Protein AF-A0A2V9PCE6-F1 (afdb_monomer_lite)

pLDDT: mean 82.04, std 20.69, range [38.69, 98.75]

Secondary structure (DSSP, 8-state):
-----------------PPPP-----PPPPP-----PPP-HHHHHHHHHHHHHHHHHHHHH--HHHHHHHHHHHHHHHHH-TT-HHHHHHHHHHHHHTT-HHHHHHHHHHHHHH-TT-HHHHHHHHHHHHHHHHHSPSSHHHHHHHHHHHHHHHHHHHH-TT-TTGGG--

Sequence (170 aa):
MKLFYASLFLTASLAAQQPAPNSAASQPAQPAESAPRKVDKAAAYYHFTMAHMYEEEMAVYGRSDLVSKAIQEYRLAIDADPTSEYLTSALAEVYARTGRIRDAVSEAQEILKRDPQNLEAHKLLGHIYLRSLGDMQGGNASDNVLKLAIEEYKEIVKLDPSSSDDHIML

Radius of gyration: 31.71 Å; chains: 1; bounding box: 40×48×127 Å

Structure (mmCIF, N/CA/C/O backbone):
data_AF-A0A2V9PCE6-F1
#
_entry.id   AF-A0A2V9PCE6-F1
#
loop_
_atom_site.group_PDB
_atom_site.id
_atom_site.type_symbol
_atom_site.label_atom_id
_atom_site.label_alt_id
_atom_site.label_comp_id
_atom_site.label_asym_id
_atom_site.label_entity_id
_atom_site.label_seq_id
_atom_site.pdbx_PDB_ins_code
_atom_site.Cartn_x
_atom_site.Cartn_y
_atom_site.Cartn_z
_atom_site.occupancy
_atom_site.B_iso_or_equiv
_atom_site.auth_seq_id
_atom_site.auth_comp_id
_atom_site.auth_asym_id
_atom_site.auth_atom_id
_atom_site.pdbx_PDB_model_num
ATOM 1 N N . MET A 1 1 ? -14.647 -15.202 -103.202 1.00 42.97 1 MET A N 1
ATOM 2 C CA . MET A 1 1 ? -13.504 -16.145 -103.159 1.00 42.97 1 MET A CA 1
ATOM 3 C C . MET A 1 1 ? -13.453 -16.708 -101.737 1.00 42.97 1 MET A C 1
ATOM 5 O O . MET A 1 1 ? -13.140 -15.951 -100.838 1.00 42.97 1 MET A O 1
ATOM 9 N N . LYS A 1 2 ? -14.267 -17.726 -101.422 1.00 40.66 2 LYS A N 1
ATOM 10 C CA . LYS A 1 2 ? -13.890 -19.126 -101.109 1.00 40.66 2 LYS A CA 1
ATOM 11 C C . LYS A 1 2 ? -12.519 -19.343 -100.429 1.00 40.66 2 LYS A C 1
ATOM 13 O O . LYS A 1 2 ? -11.518 -18.884 -100.963 1.00 40.66 2 LYS A O 1
ATOM 18 N N . LEU A 1 3 ? -12.569 -20.236 -99.423 1.00 42.75 3 LEU A N 1
ATOM 19 C CA . LEU A 1 3 ? -11.531 -21.126 -98.852 1.00 42.75 3 LEU A CA 1
ATOM 20 C C . LEU A 1 3 ? -10.741 -20.604 -97.637 1.00 42.75 3 LEU A C 1
ATOM 22 O O . LEU A 1 3 ? -10.300 -19.470 -97.660 1.00 42.75 3 LEU A O 1
ATOM 26 N N . PHE A 1 4 ? -10.458 -21.369 -96.571 1.00 41.16 4 PHE A N 1
ATOM 27 C CA . PHE A 1 4 ? -10.893 -22.679 -96.034 1.00 41.16 4 PHE A CA 1
ATOM 28 C C . PHE A 1 4 ? -10.119 -22.860 -94.691 1.00 41.16 4 PHE A C 1
ATOM 30 O O . PHE A 1 4 ? -8.936 -22.556 -94.655 1.00 41.16 4 PHE A O 1
ATOM 37 N N . TYR A 1 5 ? -10.800 -23.346 -93.644 1.00 38.69 5 TYR A N 1
ATOM 38 C CA . TYR A 1 5 ? -10.396 -24.246 -92.535 1.00 38.69 5 TYR A CA 1
ATOM 39 C C . TYR A 1 5 ? -9.058 -24.187 -91.753 1.00 38.69 5 TYR A C 1
ATOM 41 O O . TYR A 1 5 ? -7.978 -24.065 -92.316 1.00 38.69 5 TYR A O 1
ATOM 49 N N . ALA A 1 6 ? -9.229 -24.587 -90.473 1.00 42.88 6 ALA A N 1
ATOM 50 C CA . ALA A 1 6 ? -8.350 -25.378 -89.581 1.00 42.88 6 ALA A CA 1
ATOM 51 C C . ALA A 1 6 ? -7.594 -24.554 -88.518 1.00 42.88 6 ALA A C 1
ATOM 53 O O . ALA A 1 6 ? -6.979 -23.557 -88.851 1.00 42.88 6 ALA A O 1
ATOM 54 N N . SER A 1 7 ? -7.530 -24.883 -87.224 1.00 49.44 7 SER A N 1
ATOM 55 C CA . SER A 1 7 ? -8.017 -25.997 -86.398 1.00 49.44 7 SER A CA 1
ATOM 56 C C . SER A 1 7 ? -7.778 -25.624 -84.917 1.00 49.44 7 SER A C 1
ATOM 58 O O . SER A 1 7 ? -6.841 -24.884 -84.651 1.00 49.44 7 SER A O 1
ATOM 60 N N . LEU A 1 8 ? -8.592 -26.182 -84.001 1.00 42.66 8 LEU A N 1
ATOM 61 C CA . LEU A 1 8 ? -8.236 -26.730 -82.665 1.00 42.66 8 LEU A CA 1
ATOM 62 C C . LEU A 1 8 ? -7.350 -25.849 -81.733 1.00 42.66 8 LEU A C 1
ATOM 64 O O . LEU A 1 8 ? -6.215 -25.540 -82.050 1.00 42.66 8 LEU A O 1
ATOM 68 N N . PHE A 1 9 ? -7.769 -25.452 -80.529 1.00 49.50 9 PHE A N 1
ATOM 69 C CA . PHE A 1 9 ? -7.916 -26.348 -79.381 1.00 49.50 9 PHE A CA 1
ATOM 70 C C . PHE A 1 9 ? -8.852 -25.799 -78.293 1.00 49.50 9 PHE A C 1
ATOM 72 O O . PHE A 1 9 ? -8.914 -24.613 -77.988 1.00 49.50 9 PHE A O 1
ATOM 79 N N . LEU A 1 10 ? -9.521 -26.778 -77.701 1.00 46.81 10 LEU A N 1
ATOM 80 C CA . LEU A 1 10 ? -10.286 -26.828 -76.468 1.00 46.81 10 LEU A CA 1
ATOM 81 C C . LEU A 1 10 ? -9.510 -26.289 -75.250 1.00 46.81 10 LEU A C 1
ATOM 83 O O . LEU A 1 10 ? -8.501 -26.881 -74.882 1.00 46.81 10 LEU A O 1
ATOM 87 N N . THR A 1 11 ? -10.052 -25.296 -74.544 1.00 48.56 11 THR A N 1
ATOM 88 C CA . THR A 1 11 ? -9.976 -25.233 -73.074 1.00 48.56 11 THR A CA 1
ATOM 89 C C . THR A 1 11 ? -11.264 -24.628 -72.521 1.00 48.56 11 THR A C 1
ATOM 91 O O . THR A 1 11 ? -11.563 -23.445 -72.664 1.00 48.56 11 THR A O 1
ATOM 94 N N . ALA A 1 12 ? -12.065 -25.487 -71.897 1.00 48.28 12 ALA A N 1
ATOM 95 C CA . ALA A 1 12 ? -13.139 -25.071 -71.017 1.00 48.28 12 ALA A CA 1
ATOM 96 C C . ALA A 1 12 ? -12.511 -24.490 -69.746 1.00 48.28 12 ALA A C 1
ATOM 98 O O . ALA A 1 12 ? -11.750 -25.181 -69.072 1.00 48.28 12 ALA A O 1
ATOM 99 N N . SER A 1 13 ? -12.844 -23.248 -69.402 1.00 49.09 13 SER A N 1
ATOM 100 C CA . SER A 1 13 ? -12.614 -22.739 -68.054 1.00 49.09 13 SER A CA 1
ATOM 101 C C . SER A 1 13 ? -13.882 -22.055 -67.569 1.00 49.09 13 SER A C 1
ATOM 103 O O . SER A 1 13 ? -14.215 -20.935 -67.948 1.00 49.09 13 SER A O 1
ATOM 105 N N . LEU A 1 14 ? -14.619 -22.816 -66.767 1.00 48.06 14 LEU A N 1
ATOM 106 C CA . LEU A 1 14 ? -15.782 -22.404 -66.005 1.00 48.06 14 LEU A CA 1
ATOM 107 C C . LEU A 1 14 ? -15.285 -21.478 -64.881 1.00 48.06 14 LEU A C 1
ATOM 109 O O . LEU A 1 14 ? -14.700 -21.953 -63.912 1.00 48.06 14 LEU A O 1
ATOM 113 N N . ALA A 1 15 ? -15.462 -20.165 -65.017 1.00 44.72 15 ALA A N 1
ATOM 114 C CA . ALA A 1 15 ? -15.212 -19.221 -63.929 1.00 44.72 15 ALA A CA 1
ATOM 115 C C . ALA A 1 15 ? -16.556 -18.691 -63.429 1.00 44.72 15 ALA A C 1
ATOM 117 O O . ALA A 1 15 ? -17.245 -17.927 -64.101 1.00 44.72 15 ALA A O 1
ATOM 118 N N . ALA A 1 16 ? -16.929 -19.206 -62.263 1.00 45.19 16 ALA A N 1
ATOM 119 C CA . ALA A 1 16 ? -18.148 -18.927 -61.535 1.00 45.19 16 ALA A CA 1
ATOM 120 C C . ALA A 1 16 ? -18.306 -17.438 -61.183 1.00 45.19 16 ALA A C 1
ATOM 122 O O . ALA A 1 16 ? -17.339 -16.756 -60.841 1.00 45.19 16 ALA A O 1
ATOM 123 N N . GLN A 1 17 ? -19.562 -16.983 -61.212 1.00 47.31 17 GLN A N 1
ATOM 124 C CA . GLN A 1 17 ? -20.069 -15.791 -60.534 1.00 47.31 17 GLN A CA 1
ATOM 125 C C . GLN A 1 17 ? -19.396 -15.596 -59.161 1.00 47.31 17 GLN A C 1
ATOM 127 O O . GLN A 1 17 ? -19.508 -16.454 -58.286 1.00 47.31 17 GLN A O 1
ATOM 132 N N . GLN A 1 18 ? -18.750 -14.450 -58.948 1.00 49.62 18 GLN A N 1
ATOM 133 C CA . GLN A 1 18 ? -18.346 -14.014 -57.611 1.00 49.62 18 GLN A CA 1
ATOM 134 C C . GLN A 1 18 ? -19.595 -13.583 -56.821 1.00 49.62 18 GLN A C 1
ATOM 136 O O . GLN A 1 18 ? -20.321 -12.705 -57.295 1.00 49.62 18 GLN A O 1
ATOM 141 N N . PRO A 1 19 ? -19.875 -14.143 -55.630 1.00 43.94 19 PRO A N 1
ATOM 142 C CA . PRO A 1 19 ? -20.876 -13.576 -54.739 1.00 43.94 19 PRO A CA 1
ATOM 143 C C . PRO A 1 19 ? -20.292 -12.343 -54.031 1.00 43.94 19 PRO A C 1
ATOM 145 O O . PRO A 1 19 ? -19.130 -12.332 -53.624 1.00 43.94 19 PRO A O 1
ATOM 148 N N . ALA 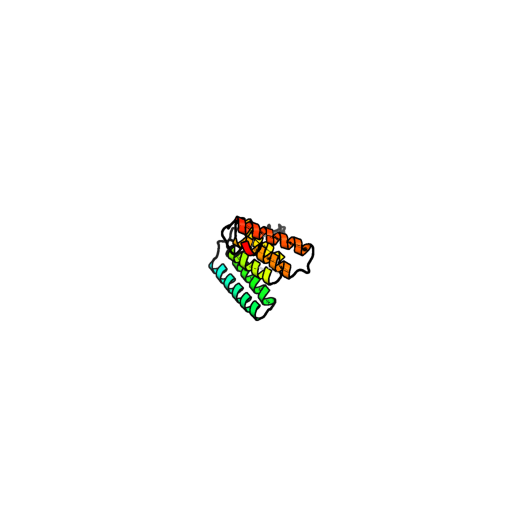A 1 20 ? -21.107 -11.292 -53.919 1.00 49.88 20 ALA A N 1
ATOM 149 C CA . ALA A 1 20 ? -20.779 -10.036 -53.246 1.00 49.88 20 ALA A CA 1
ATOM 150 C C . ALA A 1 20 ? -20.301 -10.256 -51.792 1.00 49.88 20 ALA A C 1
ATOM 152 O O . ALA A 1 20 ? -20.746 -11.208 -51.143 1.00 49.88 20 ALA A O 1
ATOM 153 N N . PRO A 1 21 ? -19.431 -9.384 -51.246 1.00 45.19 21 PRO A N 1
ATOM 154 C CA . PRO A 1 21 ? -18.971 -9.517 -49.873 1.00 45.19 21 PRO A CA 1
ATOM 155 C C . PRO A 1 21 ? -20.140 -9.253 -48.922 1.00 45.19 21 PRO A C 1
ATOM 157 O O . PRO A 1 21 ? -20.717 -8.168 -48.886 1.00 45.19 21 PRO A O 1
ATOM 160 N N . ASN A 1 22 ? -20.491 -10.288 -48.166 1.00 46.22 22 ASN A N 1
ATOM 161 C CA . ASN A 1 22 ? -21.495 -10.243 -47.119 1.00 46.22 22 ASN A CA 1
ATOM 162 C C . ASN A 1 22 ? -20.983 -9.309 -46.009 1.00 46.22 22 ASN A C 1
ATOM 164 O O . ASN A 1 22 ? -19.953 -9.578 -45.388 1.00 46.22 22 ASN A O 1
ATOM 168 N N . SER A 1 23 ? -21.673 -8.193 -45.785 1.00 47.72 23 SER A N 1
ATOM 169 C CA . SER A 1 23 ? -21.392 -7.249 -44.705 1.00 47.72 23 SER A CA 1
ATOM 170 C C . SER A 1 23 ? -21.728 -7.900 -43.363 1.00 47.72 23 SER A C 1
ATOM 172 O O . SER A 1 23 ? -22.871 -7.853 -42.905 1.00 47.72 23 SER A O 1
ATOM 174 N N . ALA A 1 24 ? -20.740 -8.545 -42.745 1.00 46.28 24 ALA A N 1
ATOM 175 C CA . ALA A 1 24 ? -20.848 -9.034 -41.381 1.00 46.28 24 ALA A CA 1
ATOM 176 C C . ALA A 1 24 ? -20.858 -7.833 -40.425 1.00 46.28 24 ALA A C 1
ATOM 178 O O . ALA A 1 24 ? -19.865 -7.123 -40.275 1.00 46.28 24 ALA A O 1
ATOM 179 N N . ALA A 1 25 ? -22.018 -7.594 -39.818 1.00 44.34 25 ALA A N 1
ATOM 180 C CA . ALA A 1 25 ? -22.209 -6.620 -38.761 1.00 44.34 25 ALA A CA 1
ATOM 181 C C . ALA A 1 25 ? -21.265 -6.915 -37.583 1.00 44.34 25 ALA A C 1
ATOM 183 O O . ALA A 1 25 ? -21.266 -8.017 -37.033 1.00 44.34 25 ALA A O 1
ATOM 184 N N . SER A 1 26 ? -20.476 -5.916 -37.194 1.00 47.25 26 SER A N 1
ATOM 185 C CA . SER A 1 26 ? -19.624 -5.940 -36.009 1.00 47.25 26 SER A CA 1
ATOM 186 C C . SER A 1 26 ? -20.489 -6.049 -34.753 1.00 47.25 26 SER A C 1
ATOM 188 O O . SER A 1 26 ? -21.131 -5.080 -34.347 1.00 47.25 26 SER A O 1
ATOM 190 N N . GLN A 1 27 ? -20.518 -7.226 -34.131 1.00 42.34 27 GLN A N 1
ATOM 191 C CA . GLN A 1 27 ? -21.029 -7.362 -32.769 1.00 42.34 27 GLN A CA 1
ATOM 192 C C . GLN A 1 27 ? -20.035 -6.697 -31.797 1.00 42.34 27 GLN A C 1
ATOM 194 O O . GLN A 1 27 ? -18.824 -6.846 -31.986 1.00 42.34 27 GLN A O 1
ATOM 199 N N . PRO A 1 28 ? -20.495 -5.966 -30.765 1.00 45.53 28 PRO A N 1
ATOM 200 C CA . PRO A 1 28 ? -19.604 -5.430 -29.742 1.00 45.53 28 PRO A CA 1
ATOM 201 C C . PRO A 1 28 ? -18.946 -6.592 -28.992 1.00 45.53 28 PRO A C 1
ATOM 203 O O . PRO A 1 28 ? -19.640 -7.459 -28.462 1.00 45.53 28 PRO A O 1
ATOM 206 N N . ALA A 1 29 ? -17.613 -6.614 -28.958 1.00 50.56 29 ALA A N 1
ATOM 207 C CA . ALA A 1 29 ? -16.858 -7.584 -28.180 1.00 50.56 29 ALA A CA 1
ATOM 208 C C . ALA A 1 29 ? -17.233 -7.452 -26.695 1.00 50.56 29 ALA A C 1
ATOM 210 O O . ALA A 1 29 ? -17.038 -6.399 -26.087 1.00 50.56 29 ALA A O 1
ATOM 211 N N . GLN A 1 30 ? -17.791 -8.518 -26.123 1.00 41.66 30 GLN A N 1
ATOM 212 C CA . GLN A 1 30 ? -17.952 -8.640 -24.677 1.00 41.66 30 GLN A CA 1
ATOM 213 C C . GLN A 1 30 ? -16.558 -8.653 -24.024 1.00 41.66 30 GLN A C 1
ATOM 215 O O . GLN A 1 30 ? -15.636 -9.230 -24.611 1.00 41.66 30 GLN A O 1
ATOM 220 N N . PRO A 1 31 ? -16.364 -8.036 -22.840 1.00 49.41 31 PRO A N 1
ATOM 221 C CA . PRO A 1 31 ? -15.103 -8.139 -22.118 1.00 49.41 31 PRO A CA 1
ATOM 222 C C . PRO A 1 31 ? -14.839 -9.617 -21.842 1.00 49.41 31 PRO A C 1
ATOM 224 O O . PRO A 1 31 ? -15.636 -10.273 -21.174 1.00 49.41 31 PRO A O 1
ATOM 227 N N . ALA A 1 32 ? -13.761 -10.154 -22.408 1.00 52.47 32 ALA A N 1
ATOM 228 C CA . ALA A 1 32 ? -13.342 -11.514 -22.130 1.00 52.47 32 ALA A CA 1
ATOM 229 C C . ALA A 1 32 ? -12.991 -11.598 -20.643 1.00 52.47 32 ALA A C 1
ATOM 231 O O . ALA A 1 32 ? -11.970 -11.067 -20.208 1.00 52.47 32 ALA A O 1
ATOM 232 N N . GLU A 1 33 ? -13.861 -12.239 -19.872 1.00 52.00 33 GLU A N 1
ATOM 233 C CA . GLU A 1 33 ? -13.568 -12.672 -18.516 1.00 52.00 33 GLU A CA 1
ATOM 234 C C . GLU A 1 33 ? -12.372 -13.626 -18.621 1.00 52.00 33 GLU A C 1
ATOM 236 O O . GLU A 1 33 ? -12.467 -14.740 -19.142 1.00 52.00 33 GLU A O 1
ATOM 241 N N . SER A 1 34 ? -11.186 -13.125 -18.275 1.00 57.97 34 SER A N 1
ATOM 242 C CA . SER A 1 34 ? -9.951 -13.879 -18.419 1.00 57.97 34 SER A CA 1
ATOM 243 C C . SER A 1 34 ? -9.980 -15.043 -17.441 1.00 57.97 34 SER A C 1
ATOM 245 O O . SER A 1 34 ? -10.050 -14.826 -16.231 1.00 57.97 34 SER A O 1
ATOM 247 N N . ALA A 1 35 ? -9.896 -16.270 -17.960 1.00 54.03 35 ALA A N 1
ATOM 248 C CA . ALA A 1 35 ? -9.635 -17.455 -17.151 1.00 54.03 35 ALA A CA 1
ATOM 249 C C . ALA A 1 35 ? -8.466 -17.185 -16.179 1.00 54.03 35 ALA A C 1
ATOM 251 O O . ALA A 1 35 ? -7.535 -16.466 -16.563 1.00 54.03 35 ALA A O 1
ATOM 252 N N . PRO A 1 36 ? -8.486 -17.737 -14.950 1.00 57.09 36 PRO A N 1
ATOM 253 C CA . PRO A 1 36 ? -7.465 -17.446 -13.951 1.00 57.09 36 PRO A CA 1
ATOM 254 C C . PRO A 1 36 ? -6.085 -17.768 -14.527 1.00 57.09 36 PRO A C 1
ATOM 256 O O . PRO A 1 36 ? -5.768 -18.930 -14.804 1.00 57.09 36 PRO A O 1
ATOM 259 N N . ARG A 1 37 ? -5.274 -16.728 -14.769 1.00 67.94 37 ARG A N 1
ATOM 260 C CA . ARG A 1 37 ? -3.884 -16.906 -15.194 1.00 67.94 37 ARG A CA 1
ATOM 261 C C . ARG A 1 37 ? -3.177 -17.693 -14.099 1.00 67.94 37 ARG A C 1
ATOM 263 O O . ARG A 1 37 ? -3.279 -17.365 -12.920 1.00 67.94 37 ARG A O 1
ATOM 270 N N . LYS A 1 38 ? -2.484 -18.760 -14.492 1.00 82.06 38 LYS A N 1
ATOM 271 C CA . LYS A 1 38 ? -1.629 -19.517 -13.579 1.00 82.06 38 LYS A CA 1
ATOM 272 C C . LYS A 1 38 ? -0.593 -18.555 -12.993 1.00 82.06 38 LYS A C 1
ATOM 274 O O . LYS A 1 38 ? 0.070 -17.869 -13.764 1.00 82.06 38 LYS A O 1
ATOM 279 N N . VAL A 1 39 ? -0.463 -18.543 -11.667 1.00 92.12 39 VAL A N 1
ATOM 280 C CA . VAL A 1 39 ? 0.522 -17.712 -10.960 1.00 92.12 39 VAL A CA 1
ATOM 281 C C . VAL A 1 39 ? 1.922 -17.970 -11.520 1.00 92.12 39 VAL A C 1
ATOM 283 O O . VAL A 1 39 ? 2.386 -19.117 -11.539 1.00 92.12 39 VAL A O 1
ATOM 286 N N . ASP A 1 40 ? 2.589 -16.903 -11.954 1.00 95.62 40 ASP A N 1
ATOM 287 C CA . ASP A 1 40 ? 3.970 -16.913 -12.431 1.00 95.62 40 ASP A CA 1
ATOM 288 C C . ASP A 1 40 ? 4.865 -16.195 -11.418 1.00 95.62 40 ASP A C 1
ATOM 290 O O . ASP A 1 40 ? 5.126 -14.995 -11.499 1.00 95.62 40 ASP A O 1
ATOM 294 N N . LYS A 1 41 ? 5.356 -16.961 -10.440 1.00 94.94 41 LYS A N 1
ATOM 295 C CA . LYS A 1 41 ? 6.219 -16.424 -9.381 1.00 94.94 41 LYS A CA 1
ATOM 296 C C . LYS A 1 41 ? 7.536 -15.859 -9.913 1.00 94.94 41 LYS A C 1
ATOM 298 O O . LYS A 1 41 ? 8.080 -14.941 -9.312 1.00 94.94 41 LYS A O 1
ATOM 303 N N . ALA A 1 42 ? 8.063 -16.403 -11.012 1.00 96.88 42 ALA A N 1
ATOM 304 C CA . ALA A 1 42 ? 9.321 -15.927 -11.575 1.00 96.88 42 ALA A CA 1
ATOM 305 C C . ALA A 1 42 ? 9.141 -14.532 -12.184 1.00 96.88 42 ALA A C 1
ATOM 307 O O . ALA A 1 42 ? 9.929 -13.633 -11.887 1.00 96.88 42 ALA A O 1
ATOM 308 N N . ALA A 1 43 ? 8.071 -14.335 -12.960 1.00 97.75 43 ALA A N 1
ATOM 309 C CA . ALA A 1 43 ? 7.705 -13.018 -13.470 1.00 97.75 43 ALA A CA 1
ATOM 310 C C . ALA A 1 43 ? 7.376 -12.042 -12.329 1.00 97.75 43 ALA A C 1
ATOM 312 O O . ALA A 1 43 ? 7.862 -10.912 -12.337 1.00 97.75 43 ALA A O 1
ATOM 313 N N . ALA A 1 44 ? 6.635 -12.491 -11.310 1.00 98.12 44 ALA A N 1
ATOM 314 C CA . ALA A 1 44 ? 6.310 -11.666 -10.150 1.00 98.12 44 ALA A CA 1
ATOM 315 C C . ALA A 1 44 ? 7.569 -11.160 -9.429 1.00 98.12 44 ALA A C 1
ATOM 317 O O . ALA A 1 44 ? 7.698 -9.962 -9.191 1.00 98.12 44 ALA A O 1
ATOM 318 N N . TYR A 1 45 ? 8.538 -12.037 -9.141 1.00 98.00 45 TYR A N 1
ATOM 319 C CA . TYR A 1 45 ? 9.795 -11.637 -8.501 1.00 98.00 45 TYR A CA 1
ATOM 320 C C . TYR A 1 45 ? 10.666 -10.746 -9.382 1.00 98.00 45 TYR A C 1
ATOM 322 O O . TYR A 1 45 ? 11.305 -9.828 -8.866 1.00 98.00 45 TYR A O 1
ATOM 330 N N . TYR A 1 46 ? 10.688 -10.987 -10.693 1.00 98.38 46 TYR A N 1
ATOM 331 C CA . TYR A 1 46 ? 11.405 -10.128 -11.630 1.00 98.38 46 TYR A CA 1
ATOM 332 C C . TYR A 1 46 ? 10.873 -8.691 -11.571 1.00 98.38 46 TYR A C 1
ATOM 334 O O . TYR A 1 46 ? 11.632 -7.762 -11.292 1.00 98.38 46 TYR A O 1
ATOM 342 N N . HIS A 1 47 ? 9.564 -8.525 -11.751 1.00 98.69 47 HIS A N 1
ATOM 343 C CA . HIS A 1 47 ? 8.916 -7.218 -11.739 1.00 98.69 47 HIS A CA 1
ATOM 344 C C . HIS A 1 47 ? 8.987 -6.554 -10.358 1.00 98.69 47 HIS A C 1
ATOM 346 O O . HIS A 1 47 ? 9.315 -5.378 -10.254 1.00 98.69 47 HIS A O 1
ATOM 352 N N . PHE A 1 48 ? 8.808 -7.313 -9.276 1.00 98.56 48 PHE A N 1
ATOM 353 C CA . PHE A 1 48 ? 9.003 -6.816 -7.913 1.00 98.56 48 PHE A CA 1
ATOM 354 C C . PHE A 1 48 ? 10.414 -6.253 -7.682 1.00 98.56 48 PHE A C 1
ATOM 356 O O . PHE A 1 48 ? 10.572 -5.176 -7.105 1.00 98.56 48 PHE A O 1
ATOM 363 N N . THR A 1 49 ? 11.442 -6.958 -8.164 1.00 98.50 49 THR A N 1
ATOM 364 C CA . THR A 1 49 ? 12.838 -6.515 -8.038 1.00 98.50 49 THR A CA 1
ATOM 365 C C . THR A 1 49 ? 13.082 -5.239 -8.839 1.00 98.50 49 THR A C 1
ATOM 367 O O . THR A 1 49 ? 13.697 -4.305 -8.332 1.00 98.50 49 THR A O 1
ATOM 370 N N . MET A 1 50 ? 12.565 -5.161 -10.069 1.00 98.62 50 MET A N 1
ATOM 371 C CA . MET A 1 50 ? 12.645 -3.947 -10.888 1.00 98.62 50 MET A CA 1
ATOM 372 C C . MET A 1 50 ? 11.939 -2.763 -10.219 1.00 98.62 50 MET A C 1
ATOM 374 O O . MET A 1 50 ? 12.476 -1.656 -10.209 1.00 98.62 50 MET A O 1
ATOM 378 N N . ALA A 1 51 ? 10.777 -3.001 -9.608 1.00 98.31 51 ALA A N 1
ATOM 379 C CA . ALA A 1 51 ? 10.056 -1.989 -8.852 1.00 98.31 51 ALA A CA 1
ATOM 380 C C . ALA A 1 51 ? 10.910 -1.442 -7.697 1.00 98.31 51 ALA A C 1
ATOM 382 O O . ALA A 1 51 ? 11.092 -0.230 -7.608 1.00 98.31 51 ALA A O 1
ATOM 383 N N . HIS A 1 52 ? 11.522 -2.326 -6.900 1.00 97.25 52 HIS A N 1
ATOM 384 C CA . HIS A 1 52 ? 12.447 -1.946 -5.825 1.00 97.25 52 HIS A CA 1
ATOM 385 C C . HIS A 1 52 ? 13.640 -1.139 -6.338 1.00 97.25 52 HIS A C 1
ATOM 387 O O . HIS A 1 52 ? 14.000 -0.130 -5.741 1.00 97.25 52 HIS A O 1
ATOM 393 N N . MET A 1 53 ? 14.237 -1.520 -7.471 1.00 97.69 53 MET A N 1
ATOM 394 C CA . MET A 1 53 ? 15.337 -0.742 -8.051 1.00 97.69 53 MET A CA 1
ATOM 395 C C . MET A 1 53 ? 14.908 0.687 -8.405 1.00 97.69 53 MET A C 1
ATOM 397 O O . MET A 1 53 ? 15.642 1.637 -8.130 1.00 97.69 53 MET A O 1
ATOM 401 N N . TYR A 1 54 ? 13.711 0.863 -8.970 1.00 98.06 54 TYR A N 1
ATOM 402 C CA . TYR A 1 54 ? 13.182 2.197 -9.254 1.00 98.06 54 TYR A CA 1
ATOM 403 C C . TYR A 1 54 ? 12.832 2.985 -7.995 1.00 98.06 54 TYR A C 1
ATOM 405 O O . TYR A 1 54 ? 12.960 4.208 -8.004 1.00 98.06 54 TYR A O 1
ATOM 413 N N . GLU A 1 55 ? 12.422 2.319 -6.918 1.00 95.81 55 GLU A N 1
ATOM 414 C CA . GLU A 1 55 ? 12.226 2.964 -5.622 1.00 95.81 55 GLU A CA 1
ATOM 415 C C . GLU A 1 55 ? 13.527 3.476 -5.012 1.00 95.81 55 GLU A C 1
ATOM 417 O O . GLU A 1 55 ? 13.569 4.615 -4.547 1.00 95.81 55 GLU A O 1
ATOM 422 N N . GLU A 1 56 ? 14.596 2.683 -5.064 1.00 94.44 56 GLU A N 1
ATOM 423 C CA . GLU A 1 56 ? 15.923 3.109 -4.612 1.00 94.44 56 GLU A CA 1
ATOM 424 C C . GLU A 1 56 ? 16.405 4.322 -5.421 1.00 94.44 56 GLU A C 1
ATOM 426 O O . GLU A 1 56 ? 16.812 5.342 -4.862 1.00 94.44 56 GLU A O 1
ATOM 431 N N . GLU A 1 57 ? 16.275 4.285 -6.751 1.00 94.94 57 GLU A N 1
ATOM 432 C CA . GLU A 1 57 ? 16.585 5.448 -7.588 1.00 94.94 57 GLU A CA 1
ATOM 433 C C . GLU A 1 57 ? 15.683 6.651 -7.271 1.00 94.94 57 GLU A C 1
ATOM 435 O O . GLU A 1 57 ? 16.141 7.796 -7.287 1.00 94.94 57 GLU A O 1
ATOM 440 N N . MET A 1 58 ? 14.397 6.425 -6.995 1.00 93.62 58 MET A N 1
ATOM 441 C CA . MET A 1 58 ? 13.452 7.475 -6.614 1.00 93.62 58 MET A CA 1
ATOM 442 C C . MET A 1 58 ? 13.868 8.122 -5.292 1.00 93.62 58 MET A C 1
ATOM 444 O O . MET A 1 58 ? 13.828 9.347 -5.196 1.00 93.62 58 MET A O 1
ATOM 448 N N . ALA A 1 59 ? 14.297 7.342 -4.301 1.00 90.69 59 ALA A N 1
ATOM 449 C CA . ALA A 1 59 ? 14.771 7.853 -3.019 1.00 90.69 59 ALA A CA 1
ATOM 450 C C . ALA A 1 59 ? 16.038 8.712 -3.173 1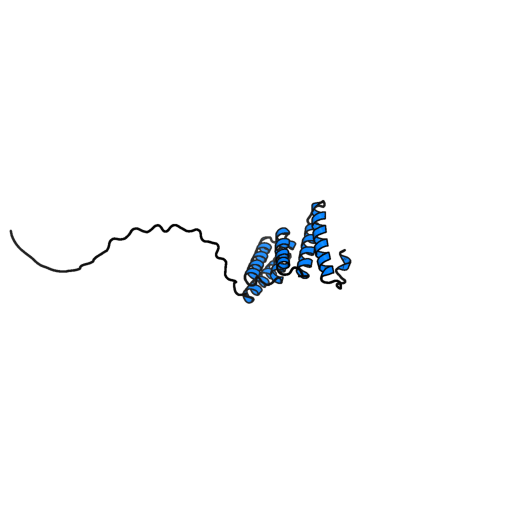.00 90.69 59 ALA A C 1
ATOM 452 O O . ALA A 1 59 ? 16.204 9.700 -2.459 1.00 90.69 59 ALA A O 1
ATOM 453 N N . VAL A 1 60 ? 16.902 8.380 -4.137 1.00 93.19 60 VAL A N 1
ATOM 454 C CA . VAL A 1 60 ? 18.144 9.120 -4.412 1.00 93.19 60 VAL A CA 1
ATOM 455 C C . VAL A 1 60 ? 17.904 10.376 -5.258 1.00 93.19 60 VAL A C 1
ATOM 457 O O . VAL A 1 60 ? 18.477 11.428 -4.974 1.00 93.19 60 VAL A O 1
ATOM 460 N N . TYR A 1 61 ? 17.082 10.291 -6.308 1.00 91.31 61 TYR A N 1
ATOM 461 C CA . TYR A 1 61 ? 16.956 11.348 -7.323 1.00 91.31 61 TYR A CA 1
ATOM 462 C C . TYR A 1 61 ? 15.635 12.127 -7.280 1.00 91.31 61 TYR A C 1
ATOM 464 O O . TYR A 1 61 ? 15.541 13.184 -7.902 1.00 91.31 61 TYR A O 1
ATOM 472 N N . GLY A 1 62 ? 14.603 11.617 -6.605 1.00 88.44 62 GLY A N 1
ATOM 473 C CA . GLY A 1 62 ? 13.318 12.300 -6.417 1.00 88.44 62 GLY A CA 1
ATOM 474 C C . GLY A 1 62 ? 12.525 12.568 -7.700 1.00 88.44 62 GLY A C 1
ATOM 475 O O . GLY A 1 62 ? 11.746 13.519 -7.751 1.00 88.44 62 GLY A O 1
ATOM 476 N N . ARG A 1 63 ? 12.728 11.785 -8.769 1.00 90.50 63 ARG A N 1
ATOM 477 C CA . ARG A 1 63 ? 12.093 12.048 -10.072 1.00 90.50 63 ARG A CA 1
ATOM 478 C C . ARG A 1 63 ? 10.733 11.366 -10.216 1.00 90.50 63 ARG A C 1
ATOM 480 O O . ARG A 1 63 ? 10.588 10.176 -9.944 1.00 90.50 63 ARG A O 1
ATOM 487 N N . SER A 1 64 ? 9.754 12.089 -10.759 1.00 90.50 64 SER A N 1
ATOM 488 C CA . SER A 1 64 ? 8.398 11.569 -10.998 1.00 90.50 64 SER A CA 1
ATOM 489 C C . SER A 1 64 ? 8.328 10.454 -12.054 1.00 90.50 64 SER A C 1
ATOM 491 O O . SER A 1 64 ? 7.384 9.662 -12.049 1.00 90.50 64 SER A O 1
ATOM 493 N N . ASP A 1 65 ? 9.308 10.355 -12.961 1.00 95.19 65 ASP A N 1
ATOM 494 C CA . ASP A 1 65 ? 9.359 9.256 -13.933 1.00 95.19 65 ASP A CA 1
ATOM 495 C C . ASP A 1 65 ? 9.677 7.914 -13.255 1.00 95.19 65 ASP A C 1
ATOM 497 O O . ASP A 1 65 ? 9.114 6.888 -13.632 1.00 95.19 65 ASP A O 1
ATOM 501 N N . LEU A 1 66 ? 10.523 7.933 -12.221 1.00 96.25 66 LEU A N 1
ATOM 502 C CA . LEU A 1 66 ? 10.897 6.750 -11.445 1.00 96.25 66 LEU A CA 1
ATOM 503 C C . LEU A 1 66 ? 9.716 6.224 -10.631 1.00 96.25 66 LEU A C 1
ATOM 505 O O . LEU A 1 66 ? 9.464 5.023 -10.640 1.00 96.25 66 LEU A O 1
ATOM 509 N N . VAL A 1 67 ? 8.926 7.128 -10.041 1.00 95.62 67 VAL A N 1
ATOM 510 C CA . VAL A 1 67 ? 7.651 6.793 -9.382 1.00 95.62 67 VAL A CA 1
ATOM 511 C C . VAL A 1 67 ? 6.748 6.000 -10.329 1.00 95.62 67 VAL A C 1
ATOM 513 O O . VAL A 1 67 ? 6.233 4.940 -9.978 1.00 95.62 67 VAL A O 1
ATOM 516 N N . SER A 1 68 ? 6.575 6.503 -11.554 1.00 96.81 68 SER A N 1
ATOM 517 C CA . SER A 1 68 ? 5.687 5.884 -12.542 1.00 96.81 68 SER A CA 1
ATOM 518 C C . SER A 1 68 ? 6.176 4.495 -12.963 1.00 96.81 68 SER A C 1
ATOM 520 O O . SER A 1 68 ? 5.365 3.580 -13.098 1.00 96.81 68 SER A O 1
ATOM 522 N N . LYS A 1 69 ? 7.495 4.324 -13.122 1.00 98.00 69 LYS A N 1
ATOM 523 C CA . LYS A 1 69 ? 8.115 3.029 -13.436 1.00 98.00 69 LYS A CA 1
ATOM 524 C C . LYS A 1 69 ? 7.959 2.031 -12.290 1.00 98.00 69 LYS A C 1
ATOM 526 O O . LYS A 1 69 ? 7.505 0.922 -12.538 1.00 98.00 69 LYS A O 1
ATOM 531 N N . ALA A 1 70 ? 8.242 2.432 -11.048 1.00 98.19 70 ALA A N 1
ATOM 532 C CA . ALA A 1 70 ? 8.068 1.569 -9.878 1.00 98.19 70 ALA A CA 1
ATOM 533 C C . ALA A 1 70 ? 6.623 1.054 -9.774 1.00 98.19 70 ALA A C 1
ATOM 535 O O . ALA A 1 70 ? 6.390 -0.147 -9.678 1.00 98.19 70 ALA A O 1
ATOM 536 N N . ILE A 1 71 ? 5.642 1.955 -9.893 1.00 98.00 71 ILE A N 1
ATOM 537 C CA . ILE A 1 71 ? 4.212 1.608 -9.883 1.00 98.00 71 ILE A CA 1
ATOM 538 C C . ILE A 1 71 ? 3.862 0.623 -11.004 1.00 98.00 71 ILE A C 1
ATOM 540 O O . ILE A 1 71 ? 3.093 -0.313 -10.786 1.00 98.00 71 ILE A O 1
ATOM 544 N N . GLN A 1 72 ? 4.379 0.845 -12.214 1.00 98.44 72 GLN A N 1
ATOM 545 C CA . GLN A 1 72 ? 4.116 -0.036 -13.347 1.00 98.44 72 GLN A CA 1
ATOM 546 C C . GLN A 1 72 ? 4.672 -1.441 -13.103 1.00 98.44 72 GLN A C 1
ATOM 548 O O . GLN A 1 72 ? 3.957 -2.416 -13.321 1.00 98.44 72 GLN A O 1
ATOM 553 N N . GLU A 1 73 ? 5.905 -1.544 -12.615 1.00 98.75 73 GLU A N 1
ATOM 554 C CA . GLU A 1 73 ? 6.535 -2.823 -12.294 1.00 98.75 73 GLU A CA 1
ATOM 555 C C . GLU A 1 73 ? 5.783 -3.557 -11.174 1.00 98.75 73 GLU A C 1
ATOM 557 O O . GLU A 1 73 ? 5.494 -4.742 -11.305 1.00 98.75 73 GLU A O 1
ATOM 562 N N . TYR A 1 74 ? 5.331 -2.864 -10.127 1.00 98.62 74 TYR A N 1
ATOM 563 C CA . TYR A 1 74 ? 4.475 -3.483 -9.109 1.00 98.62 74 TYR A CA 1
ATOM 564 C C . TYR A 1 74 ? 3.164 -4.029 -9.674 1.00 98.62 74 TYR A C 1
ATOM 566 O O . TYR A 1 74 ? 2.764 -5.137 -9.328 1.00 98.62 74 TYR A O 1
ATOM 574 N N . ARG A 1 75 ? 2.502 -3.291 -10.570 1.00 98.44 75 ARG A N 1
ATOM 575 C CA . ARG A 1 75 ? 1.276 -3.775 -11.223 1.00 98.44 75 ARG A CA 1
ATOM 576 C C . ARG A 1 75 ? 1.534 -5.024 -12.058 1.00 98.44 75 ARG A C 1
ATOM 578 O O . ARG A 1 75 ? 0.740 -5.951 -12.002 1.00 98.44 75 ARG A O 1
ATOM 585 N N . LEU A 1 76 ? 2.653 -5.079 -12.781 1.00 98.56 76 LEU A N 1
ATOM 586 C CA . LEU A 1 76 ? 3.055 -6.280 -13.520 1.00 98.56 76 LE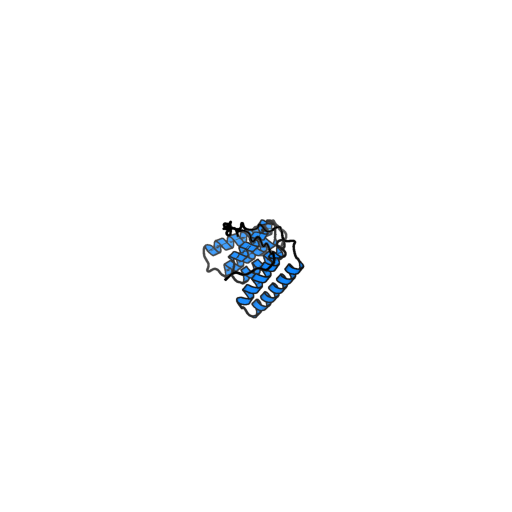U A CA 1
ATOM 587 C C . LEU A 1 76 ? 3.357 -7.454 -12.578 1.00 98.56 76 LEU A C 1
ATOM 589 O O . LEU A 1 76 ? 2.998 -8.590 -12.882 1.00 98.56 76 LEU A O 1
ATOM 593 N N . ALA A 1 77 ? 3.963 -7.187 -11.419 1.00 98.50 77 ALA A N 1
ATOM 594 C CA . ALA A 1 77 ? 4.203 -8.203 -10.402 1.00 98.50 77 ALA A CA 1
ATOM 595 C C . ALA A 1 77 ? 2.886 -8.769 -9.840 1.00 98.50 77 ALA A C 1
ATOM 597 O O . ALA A 1 77 ? 2.746 -9.986 -9.725 1.00 98.50 77 ALA A O 1
ATOM 598 N N . ILE A 1 78 ? 1.909 -7.905 -9.545 1.00 97.69 78 ILE A N 1
ATOM 599 C CA . ILE A 1 78 ? 0.571 -8.295 -9.073 1.00 97.69 78 ILE A CA 1
ATOM 600 C C . ILE A 1 78 ? -0.200 -9.042 -10.167 1.00 97.69 78 ILE A C 1
ATOM 602 O O . ILE A 1 78 ? -0.829 -10.051 -9.880 1.00 97.69 78 ILE A O 1
ATOM 606 N N . ASP A 1 79 ? -0.121 -8.619 -11.429 1.00 97.38 79 ASP A N 1
ATOM 607 C CA . ASP A 1 79 ? -0.744 -9.340 -12.547 1.00 97.38 79 ASP A CA 1
ATOM 608 C C . ASP A 1 79 ? -0.186 -10.769 -12.701 1.00 97.38 79 ASP A C 1
ATOM 610 O O . ASP A 1 79 ? -0.902 -11.673 -13.148 1.00 97.38 79 ASP A O 1
ATOM 614 N N . ALA A 1 80 ? 1.087 -10.977 -12.344 1.00 97.69 80 ALA A N 1
ATOM 615 C CA . ALA A 1 80 ? 1.755 -12.277 -12.372 1.00 97.69 80 ALA A CA 1
ATOM 616 C C . ALA A 1 80 ? 1.441 -13.149 -11.139 1.00 97.69 80 ALA A C 1
ATOM 618 O O . ALA A 1 80 ? 1.291 -14.368 -11.278 1.00 97.69 80 ALA A O 1
ATOM 619 N N . ASP A 1 81 ? 1.305 -12.549 -9.952 1.00 96.81 81 ASP A N 1
ATOM 620 C CA . ASP A 1 81 ? 0.823 -13.205 -8.730 1.00 96.81 81 ASP A CA 1
ATOM 621 C C . ASP A 1 81 ? -0.243 -12.360 -8.002 1.00 96.81 81 ASP A C 1
ATOM 623 O O . ASP A 1 81 ? 0.059 -11.673 -7.019 1.00 96.81 81 ASP A O 1
ATOM 627 N N . PRO A 1 82 ? -1.521 -12.453 -8.427 1.00 94.62 82 PRO A N 1
ATOM 628 C CA . PRO A 1 82 ? -2.601 -11.653 -7.844 1.00 94.62 82 PRO A CA 1
ATOM 629 C C . PRO A 1 82 ? -2.933 -12.031 -6.399 1.00 94.62 82 PRO A C 1
ATOM 631 O O . PRO A 1 82 ? -3.667 -11.309 -5.720 1.00 94.62 82 PRO A O 1
ATOM 634 N N . THR A 1 83 ? -2.442 -13.186 -5.940 1.00 93.44 83 THR A N 1
ATOM 635 C CA . THR A 1 83 ? -2.702 -13.723 -4.600 1.00 93.44 83 THR A CA 1
ATOM 636 C C . THR A 1 83 ? -1.717 -13.210 -3.558 1.00 93.44 83 THR A C 1
ATOM 638 O O . THR A 1 83 ? -1.954 -13.378 -2.365 1.00 93.44 83 THR A O 1
ATOM 641 N N . SER A 1 84 ? -0.635 -12.558 -3.988 1.00 95.69 84 SER A N 1
ATOM 642 C CA . SER A 1 84 ? 0.364 -12.008 -3.083 1.00 95.69 84 SER A CA 1
ATOM 643 C C . SER A 1 84 ? -0.096 -10.678 -2.488 1.00 95.69 84 SER A C 1
ATOM 645 O O . SER A 1 84 ? 0.006 -9.609 -3.099 1.00 95.69 84 SER A O 1
ATOM 647 N N . GLU A 1 85 ? -0.569 -10.740 -1.248 1.00 96.19 85 GLU A N 1
ATOM 648 C CA . GLU A 1 85 ? -0.889 -9.559 -0.442 1.00 96.19 85 GLU A CA 1
ATOM 649 C C . GLU A 1 85 ? 0.341 -8.677 -0.249 1.00 96.19 85 GLU A C 1
ATOM 651 O O . GLU A 1 85 ? 0.235 -7.463 -0.314 1.00 96.19 85 GLU A O 1
ATOM 656 N N . TYR A 1 86 ? 1.527 -9.279 -0.125 1.00 96.38 86 TYR A N 1
ATOM 657 C CA . TYR A 1 86 ? 2.782 -8.546 0.003 1.00 96.38 86 TYR A CA 1
ATOM 658 C C . TYR A 1 86 ? 3.060 -7.628 -1.199 1.00 96.38 86 TYR A C 1
ATOM 660 O O . TYR A 1 86 ? 3.452 -6.478 -1.013 1.00 96.38 86 TYR A O 1
ATOM 668 N N . LEU A 1 87 ? 2.811 -8.093 -2.432 1.00 97.88 87 LEU A N 1
ATOM 669 C CA . LEU A 1 87 ? 2.966 -7.253 -3.630 1.00 97.88 87 LEU A CA 1
ATOM 670 C C . LEU A 1 87 ? 1.949 -6.106 -3.652 1.00 97.88 87 LEU A C 1
ATOM 672 O O . LEU A 1 87 ? 2.284 -4.986 -4.035 1.00 97.88 87 LEU A O 1
ATOM 676 N N . THR A 1 88 ? 0.724 -6.387 -3.208 1.00 97.88 88 THR A N 1
ATOM 677 C CA . THR A 1 88 ? -0.352 -5.391 -3.108 1.00 97.88 88 THR A CA 1
ATOM 678 C C . THR A 1 88 ? -0.021 -4.335 -2.042 1.00 97.88 88 THR A C 1
ATOM 680 O O . THR A 1 88 ? -0.134 -3.138 -2.304 1.00 97.88 88 THR A O 1
ATOM 683 N N . SER A 1 89 ? 0.489 -4.755 -0.879 1.00 98.25 89 SER A N 1
ATOM 684 C CA . SER A 1 89 ? 0.970 -3.872 0.190 1.00 98.25 89 SER A CA 1
ATOM 685 C C . SER A 1 89 ? 2.127 -2.994 -0.274 1.00 98.25 89 SER A C 1
ATOM 687 O O . SER A 1 89 ? 2.102 -1.786 -0.055 1.00 98.25 89 SER A O 1
ATOM 689 N N . ALA A 1 90 ? 3.111 -3.567 -0.972 1.00 97.69 90 ALA A N 1
ATOM 690 C CA . ALA A 1 90 ? 4.251 -2.813 -1.487 1.00 97.69 90 ALA A CA 1
ATOM 691 C C . ALA A 1 90 ? 3.811 -1.710 -2.469 1.00 97.69 90 ALA A C 1
ATOM 693 O O . ALA A 1 90 ? 4.258 -0.567 -2.365 1.00 97.69 90 ALA A O 1
ATOM 694 N N . LEU A 1 91 ? 2.858 -2.004 -3.363 1.00 98.50 91 LEU A N 1
ATOM 695 C CA . LEU A 1 91 ? 2.267 -0.992 -4.242 1.00 98.50 91 LEU A CA 1
ATOM 696 C C . LEU A 1 91 ? 1.543 0.112 -3.451 1.00 98.50 91 LEU A C 1
ATOM 698 O O . LEU A 1 91 ? 1.713 1.301 -3.743 1.00 98.50 91 LEU A O 1
ATOM 702 N N . ALA A 1 92 ? 0.757 -0.268 -2.441 1.00 98.19 92 ALA A N 1
ATOM 703 C CA . ALA A 1 92 ? 0.051 0.674 -1.580 1.00 98.19 92 ALA A CA 1
ATOM 704 C C . ALA A 1 92 ? 1.020 1.626 -0.862 1.00 98.19 92 ALA A C 1
ATOM 706 O O . ALA A 1 92 ? 0.781 2.833 -0.801 1.00 98.19 92 ALA A O 1
ATOM 707 N N . GLU A 1 93 ? 2.147 1.114 -0.367 1.00 96.56 93 GLU A N 1
ATOM 708 C CA . GLU A 1 93 ? 3.171 1.933 0.275 1.00 96.56 93 GLU A CA 1
ATOM 709 C C . GLU A 1 93 ? 3.801 2.949 -0.680 1.00 96.56 93 GLU A C 1
ATOM 711 O O . GLU A 1 93 ? 3.986 4.110 -0.304 1.00 96.56 93 GLU A O 1
ATOM 716 N N . VAL A 1 94 ? 4.098 2.554 -1.922 1.00 96.69 94 VAL A N 1
ATOM 717 C CA . VAL A 1 94 ? 4.606 3.485 -2.942 1.00 96.69 94 VAL A CA 1
ATOM 718 C C . VAL A 1 94 ? 3.587 4.580 -3.212 1.00 96.69 94 VAL A C 1
ATOM 720 O O . VAL A 1 94 ? 3.942 5.761 -3.262 1.00 96.69 94 VAL A O 1
ATOM 723 N N . TYR A 1 95 ? 2.308 4.224 -3.340 1.00 97.62 95 TYR A N 1
ATOM 724 C CA . TYR A 1 95 ? 1.238 5.208 -3.469 1.00 97.62 95 TYR A CA 1
ATOM 725 C C . TYR A 1 95 ? 1.177 6.152 -2.270 1.00 97.62 95 TYR A C 1
ATOM 727 O O . TYR A 1 95 ? 1.077 7.364 -2.461 1.00 97.62 95 TYR A O 1
ATOM 735 N N . ALA A 1 96 ? 1.323 5.640 -1.051 1.00 95.88 96 ALA A N 1
ATOM 736 C CA . ALA A 1 96 ? 1.317 6.454 0.156 1.00 95.88 96 ALA A CA 1
ATOM 737 C C . ALA A 1 96 ? 2.508 7.423 0.196 1.00 95.88 96 ALA A C 1
ATOM 739 O O . ALA A 1 96 ? 2.325 8.622 0.403 1.00 95.88 96 ALA A O 1
ATOM 740 N N . ARG A 1 97 ? 3.729 6.931 -0.056 1.00 91.88 97 ARG A N 1
ATOM 741 C CA . ARG A 1 97 ? 4.964 7.738 -0.073 1.00 91.88 97 ARG A CA 1
ATOM 742 C C . ARG A 1 97 ? 4.941 8.834 -1.137 1.00 91.88 97 ARG A C 1
ATOM 744 O O . ARG A 1 97 ? 5.571 9.868 -0.951 1.00 91.88 97 ARG A O 1
ATOM 751 N N . THR A 1 98 ? 4.215 8.617 -2.230 1.00 92.56 98 THR A N 1
ATOM 752 C CA . THR A 1 98 ? 4.133 9.546 -3.369 1.00 92.56 98 THR A CA 1
ATOM 753 C C . THR A 1 98 ? 2.889 10.439 -3.337 1.00 92.56 98 THR A C 1
ATOM 755 O O . THR A 1 98 ? 2.585 11.113 -4.321 1.00 92.56 98 THR A O 1
ATOM 758 N N . GLY A 1 99 ? 2.159 10.461 -2.214 1.00 92.25 99 GLY A N 1
ATOM 759 C CA . GLY A 1 99 ? 0.985 11.317 -2.005 1.00 92.25 99 GLY A CA 1
ATOM 760 C C . GLY A 1 99 ? -0.282 10.843 -2.725 1.00 92.25 99 GLY A C 1
ATOM 761 O O . GLY A 1 99 ? -1.322 11.502 -2.667 1.00 92.25 99 GLY A O 1
ATOM 762 N N . ARG A 1 100 ? -0.253 9.675 -3.375 1.00 95.62 100 ARG A N 1
ATOM 763 C CA . ARG A 1 100 ? -1.418 9.032 -4.003 1.00 95.62 100 ARG A CA 1
ATOM 764 C C . ARG A 1 100 ? -2.253 8.279 -2.962 1.00 95.62 100 ARG A C 1
ATOM 766 O O . ARG A 1 100 ? -2.542 7.095 -3.106 1.00 95.62 100 ARG A O 1
ATOM 773 N N . ILE A 1 101 ? -2.656 8.982 -1.903 1.00 95.81 101 ILE A N 1
ATOM 774 C CA . ILE A 1 101 ? -3.299 8.402 -0.712 1.00 95.81 101 ILE A CA 1
ATOM 775 C C . ILE A 1 101 ? -4.551 7.591 -1.063 1.00 95.81 101 ILE A C 1
ATOM 777 O O . ILE A 1 101 ? -4.754 6.511 -0.522 1.00 95.81 101 ILE A O 1
ATOM 781 N N . ARG A 1 102 ? -5.384 8.075 -1.992 1.00 96.38 102 ARG A N 1
ATOM 782 C CA . ARG A 1 102 ? -6.618 7.368 -2.381 1.00 96.38 102 ARG A CA 1
ATOM 783 C C . ARG A 1 102 ? -6.341 5.990 -2.973 1.00 96.38 102 ARG A C 1
ATOM 785 O O . ARG A 1 102 ? -7.068 5.050 -2.674 1.00 96.38 102 ARG A O 1
ATOM 792 N N . ASP A 1 103 ? -5.316 5.886 -3.809 1.00 98.19 103 ASP A N 1
ATOM 793 C CA . ASP A 1 103 ? -4.919 4.617 -4.407 1.00 98.19 103 ASP A CA 1
ATOM 794 C C . ASP A 1 103 ? -4.301 3.695 -3.356 1.00 98.19 103 ASP A C 1
ATOM 796 O O . ASP A 1 103 ? -4.657 2.526 -3.302 1.00 98.19 103 ASP A O 1
ATOM 800 N N . ALA A 1 104 ? -3.464 4.234 -2.462 1.00 98.31 104 ALA A N 1
ATOM 801 C CA . ALA A 1 104 ? -2.891 3.477 -1.349 1.00 98.31 104 ALA A CA 1
ATOM 802 C C . ALA A 1 104 ? -3.975 2.825 -0.475 1.00 98.31 104 ALA A C 1
ATOM 804 O O . ALA A 1 104 ? -3.918 1.627 -0.204 1.00 98.31 104 ALA A O 1
ATOM 805 N N . VAL A 1 105 ? -4.993 3.602 -0.082 1.00 98.19 105 VAL A N 1
ATOM 806 C CA . VAL A 1 105 ? -6.138 3.097 0.691 1.00 98.19 105 VAL A CA 1
ATOM 807 C C . VAL A 1 105 ? -6.879 2.010 -0.084 1.00 98.19 105 VAL A C 1
ATOM 809 O O . VAL A 1 105 ? -7.236 0.992 0.499 1.00 98.19 105 VAL A O 1
ATOM 812 N N . SER A 1 106 ? -7.093 2.201 -1.390 1.00 98.25 106 SER A N 1
ATOM 813 C CA . SER A 1 106 ? -7.789 1.215 -2.221 1.00 98.25 106 SER A CA 1
ATOM 814 C C . SER A 1 106 ? -7.059 -0.128 -2.246 1.00 98.25 106 SER A C 1
ATOM 816 O O . SER A 1 106 ? -7.699 -1.152 -2.035 1.00 98.25 106 SER A O 1
ATOM 818 N N . GLU A 1 107 ? -5.743 -0.137 -2.469 1.00 98.12 107 GLU A N 1
ATOM 819 C CA . GLU A 1 107 ? -4.953 -1.377 -2.518 1.00 98.12 107 GLU A CA 1
ATOM 820 C C . GLU A 1 107 ? -4.958 -2.107 -1.164 1.00 98.12 107 GLU A C 1
ATOM 822 O O . GLU A 1 107 ? -5.190 -3.312 -1.102 1.00 98.12 107 GLU A O 1
ATOM 827 N N . ALA A 1 108 ? -4.788 -1.382 -0.055 1.00 98.06 108 ALA A N 1
ATOM 828 C CA . ALA A 1 108 ? -4.816 -1.991 1.274 1.00 98.06 108 ALA A CA 1
ATOM 829 C C . ALA A 1 108 ? -6.218 -2.526 1.648 1.00 98.06 108 ALA A C 1
ATOM 831 O O . ALA A 1 108 ? -6.344 -3.592 2.252 1.00 98.06 108 ALA A O 1
ATOM 832 N N . GLN A 1 109 ? -7.289 -1.847 1.220 1.00 97.88 109 GLN A N 1
ATOM 833 C CA . GLN A 1 109 ? -8.659 -2.349 1.369 1.00 97.88 109 GLN A CA 1
ATOM 834 C C . GLN A 1 109 ? -8.922 -3.611 0.541 1.00 97.88 109 GLN A C 1
ATOM 836 O O . GLN A 1 109 ? -9.706 -4.454 0.971 1.00 97.88 109 GLN A O 1
ATOM 841 N N . GLU A 1 110 ? -8.295 -3.778 -0.627 1.00 96.88 110 GLU A N 1
ATOM 842 C CA . GLU A 1 110 ? -8.410 -5.022 -1.402 1.00 96.88 110 GLU A CA 1
ATOM 843 C C . GLU A 1 110 ? -7.826 -6.224 -0.656 1.00 96.88 110 GLU A C 1
ATOM 845 O O . GLU A 1 110 ? -8.371 -7.323 -0.765 1.00 96.88 110 GLU A O 1
ATOM 850 N N . ILE A 1 111 ? -6.774 -6.024 0.143 1.00 97.62 111 ILE A N 1
ATOM 851 C CA . ILE A 1 111 ? -6.232 -7.073 1.015 1.00 97.62 111 ILE A CA 1
ATOM 852 C C . ILE A 1 111 ? -7.270 -7.440 2.081 1.00 97.62 111 ILE A C 1
ATOM 854 O O . ILE A 1 111 ? -7.660 -8.601 2.180 1.00 97.62 111 ILE A O 1
ATOM 858 N N . LEU A 1 112 ? -7.821 -6.448 2.791 1.00 97.06 112 LEU A N 1
ATOM 859 C CA . LEU A 1 112 ? -8.834 -6.680 3.832 1.00 97.06 112 LEU A CA 1
ATOM 860 C C . LEU A 1 112 ? -10.157 -7.253 3.307 1.00 97.06 112 LEU A C 1
ATOM 862 O O . LEU A 1 112 ? -10.884 -7.917 4.042 1.00 97.06 112 LEU A O 1
ATOM 866 N N . LYS A 1 113 ? -10.495 -7.040 2.031 1.00 96.50 113 LYS A N 1
ATOM 867 C CA . LYS A 1 113 ? -11.646 -7.711 1.402 1.00 96.50 113 LYS A CA 1
ATOM 868 C C . LYS A 1 113 ? -11.444 -9.221 1.280 1.00 96.50 113 LYS A C 1
ATOM 870 O O . LYS A 1 113 ? -12.431 -9.955 1.278 1.00 96.50 113 LYS A O 1
ATOM 875 N N . ARG A 1 114 ? -10.198 -9.675 1.126 1.00 94.62 114 ARG A N 1
ATOM 876 C CA . ARG A 1 114 ? -9.836 -11.094 0.988 1.00 94.62 114 ARG A CA 1
ATOM 877 C C . ARG A 1 114 ? -9.620 -11.731 2.353 1.00 94.62 114 ARG A C 1
ATOM 879 O O . ARG A 1 114 ? -10.154 -12.809 2.598 1.00 94.62 114 ARG A O 1
ATOM 886 N N . ASP A 1 115 ? -8.899 -11.035 3.226 1.00 95.94 115 ASP A N 1
ATOM 887 C CA . ASP A 1 115 ? -8.677 -11.420 4.614 1.00 95.94 115 ASP A CA 1
ATOM 888 C C . ASP A 1 115 ? -8.981 -10.246 5.562 1.00 95.94 115 ASP A C 1
ATOM 890 O O . ASP A 1 115 ? -8.114 -9.410 5.828 1.00 95.94 115 ASP A O 1
ATOM 894 N N . PRO A 1 116 ? -10.208 -10.187 6.113 1.00 96.75 116 PRO A N 1
ATOM 895 C CA . PRO A 1 116 ? -10.598 -9.147 7.062 1.00 96.75 116 PRO A CA 1
ATOM 896 C C . PRO A 1 116 ? -9.852 -9.175 8.402 1.00 96.75 116 PRO A C 1
ATOM 898 O O . PRO A 1 116 ? -10.079 -8.283 9.209 1.00 96.75 116 PRO A O 1
ATOM 901 N N . GLN A 1 117 ? -9.048 -10.204 8.692 1.00 95.75 117 GLN A N 1
ATOM 902 C CA . GLN A 1 117 ? -8.257 -10.314 9.926 1.00 95.75 117 GLN A CA 1
ATOM 903 C C . GLN A 1 117 ? -6.758 -10.120 9.671 1.00 95.75 117 GLN A C 1
ATOM 905 O O . GLN A 1 117 ? -5.934 -10.404 10.544 1.00 95.75 117 GLN A O 1
ATOM 910 N N . ASN A 1 118 ? -6.389 -9.631 8.487 1.00 95.56 118 ASN A N 1
ATOM 911 C CA . ASN A 1 118 ? -5.000 -9.417 8.129 1.00 95.56 118 ASN A CA 1
ATOM 912 C C . ASN A 1 118 ? -4.400 -8.254 8.933 1.00 95.56 118 ASN A C 1
ATOM 914 O O . ASN A 1 118 ? -4.599 -7.076 8.625 1.00 95.56 118 ASN A O 1
ATOM 918 N N . LEU A 1 119 ? -3.634 -8.605 9.968 1.00 94.06 119 LEU A N 1
ATOM 919 C CA . LEU A 1 119 ? -2.986 -7.660 10.877 1.00 94.06 119 LEU A CA 1
ATOM 920 C C . LEU A 1 119 ? -2.108 -6.640 10.130 1.00 94.06 119 LEU A C 1
ATOM 922 O O . LEU A 1 119 ? -2.126 -5.450 10.442 1.00 94.06 119 LEU A O 1
ATOM 926 N N . GLU A 1 120 ? -1.348 -7.093 9.132 1.00 94.06 120 GLU A N 1
ATOM 927 C CA . GLU A 1 120 ? -0.425 -6.238 8.381 1.00 94.06 120 GLU A CA 1
ATOM 928 C C . GLU A 1 120 ? -1.168 -5.266 7.457 1.00 94.06 120 GLU A C 1
ATOM 930 O O . GLU A 1 120 ? -0.743 -4.122 7.295 1.00 94.06 120 GLU A O 1
ATOM 935 N N . ALA A 1 121 ? -2.320 -5.660 6.910 1.00 96.56 121 ALA A N 1
ATOM 936 C CA . ALA A 1 121 ? -3.161 -4.766 6.120 1.00 96.56 121 ALA A CA 1
ATOM 937 C C . ALA A 1 121 ? -3.817 -3.667 6.976 1.00 96.56 121 ALA A C 1
ATOM 939 O O . ALA A 1 121 ? -3.866 -2.510 6.548 1.00 96.56 121 ALA A O 1
ATOM 940 N N . HIS A 1 122 ? -4.246 -3.987 8.204 1.00 97.25 122 HIS A N 1
ATOM 941 C CA . HIS A 1 122 ? -4.706 -2.975 9.162 1.00 97.25 122 HIS A CA 1
ATOM 942 C C . HIS A 1 122 ? -3.577 -2.000 9.537 1.00 97.25 122 HIS A C 1
ATOM 944 O O . HIS A 1 122 ? -3.777 -0.784 9.508 1.00 97.25 122 HIS A O 1
ATOM 950 N N . LYS A 1 123 ? -2.360 -2.502 9.805 1.00 95.44 123 LYS A N 1
ATOM 951 C CA . LYS A 1 123 ? -1.174 -1.651 10.051 1.00 95.44 123 LYS A CA 1
ATOM 952 C C . LYS A 1 123 ? -0.894 -0.727 8.872 1.00 95.44 123 LYS A C 1
ATOM 954 O O . LYS A 1 123 ? -0.676 0.470 9.057 1.00 95.44 123 LYS A O 1
ATOM 959 N N . LEU A 1 124 ? -0.937 -1.268 7.658 1.00 96.88 124 LEU A N 1
ATOM 960 C CA . LEU A 1 124 ? -0.737 -0.517 6.427 1.00 96.88 124 LEU A CA 1
ATOM 961 C C . LEU A 1 124 ? -1.770 0.609 6.275 1.00 96.88 124 LEU A C 1
ATOM 963 O O . LEU A 1 124 ? -1.374 1.753 6.052 1.00 96.88 124 LEU A O 1
ATOM 967 N N . LEU A 1 125 ? -3.070 0.335 6.444 1.00 97.69 125 LEU A N 1
ATOM 968 C CA . LEU A 1 125 ? -4.106 1.377 6.395 1.00 97.69 125 LEU A CA 1
ATOM 969 C C . LEU A 1 125 ? -3.916 2.438 7.481 1.00 97.69 125 LEU A C 1
ATOM 971 O O . LEU A 1 125 ? -3.974 3.629 7.171 1.00 97.69 125 LEU A O 1
ATOM 975 N N . GLY A 1 126 ? -3.621 2.030 8.718 1.00 96.00 126 GLY A N 1
ATOM 976 C CA . GLY A 1 126 ? -3.305 2.948 9.813 1.00 96.00 126 GLY A CA 1
ATOM 977 C C . GLY A 1 126 ? -2.163 3.900 9.445 1.00 96.00 126 GLY A C 1
ATOM 978 O O . GLY A 1 126 ? -2.312 5.121 9.535 1.00 96.00 126 GLY A O 1
ATOM 979 N N . HIS A 1 127 ? -1.057 3.366 8.920 1.00 94.75 127 HIS A N 1
ATOM 980 C CA . HIS A 1 127 ? 0.079 4.163 8.450 1.00 94.75 127 HIS A CA 1
ATOM 981 C C . HIS A 1 127 ? -0.275 5.094 7.284 1.00 94.75 127 HIS A C 1
ATOM 983 O O . HIS A 1 127 ? 0.182 6.241 7.258 1.00 94.75 127 HIS A O 1
ATOM 989 N N . ILE A 1 128 ? -1.087 4.638 6.326 1.00 96.94 128 ILE A N 1
ATOM 990 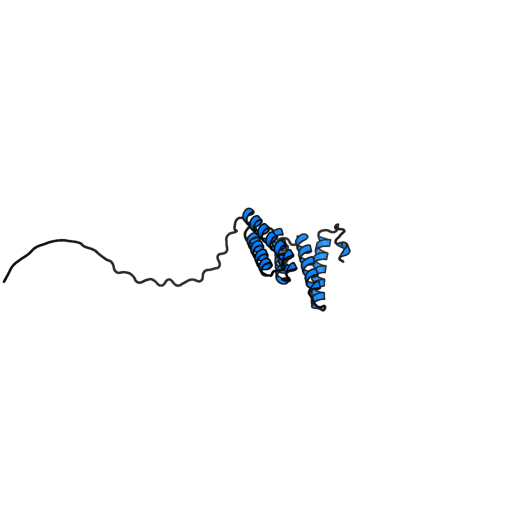C CA . ILE A 1 128 ? -1.545 5.457 5.196 1.00 96.94 128 ILE A CA 1
ATOM 991 C C . ILE A 1 128 ? -2.377 6.641 5.699 1.00 96.94 128 ILE A C 1
ATOM 993 O O . ILE A 1 128 ? -2.136 7.781 5.286 1.00 96.94 128 ILE A O 1
ATOM 997 N N . TYR A 1 129 ? -3.316 6.403 6.619 1.00 95.88 129 TYR A N 1
ATOM 998 C CA . TYR A 1 129 ? -4.136 7.463 7.198 1.00 95.88 129 TYR A CA 1
ATOM 999 C C . TYR A 1 129 ? -3.290 8.456 7.997 1.00 95.88 129 TYR A C 1
ATOM 1001 O O . TYR A 1 129 ? -3.390 9.659 7.747 1.00 95.88 129 TYR A O 1
ATOM 1009 N N . LEU A 1 130 ? -2.394 7.986 8.870 1.00 92.31 130 LEU A N 1
ATOM 1010 C CA . LEU A 1 130 ? -1.497 8.862 9.632 1.00 92.31 130 LEU A CA 1
ATOM 1011 C C . LEU A 1 130 ? -0.596 9.711 8.730 1.00 92.31 130 LEU A C 1
ATOM 1013 O O . LEU A 1 130 ? -0.439 10.907 8.971 1.00 92.31 130 LEU A O 1
ATOM 1017 N N . ARG A 1 131 ? -0.044 9.133 7.658 1.00 91.44 131 ARG A N 1
ATOM 1018 C CA . ARG A 1 131 ? 0.738 9.893 6.674 1.00 91.44 131 ARG A CA 1
ATOM 1019 C C . ARG A 1 131 ? -0.103 10.994 6.036 1.00 91.44 131 ARG A C 1
ATOM 1021 O O . ARG A 1 131 ? 0.342 12.134 5.974 1.00 91.44 131 ARG A O 1
ATOM 1028 N N . SER A 1 132 ? -1.328 10.670 5.625 1.00 92.31 132 SER A N 1
ATOM 1029 C CA . SER A 1 132 ? -2.214 11.646 4.988 1.00 92.31 132 SER A CA 1
ATOM 1030 C C . SER A 1 132 ? -2.625 12.796 5.915 1.00 92.31 132 SER A C 1
ATOM 1032 O O . SER A 1 132 ? -2.869 13.897 5.429 1.00 92.31 132 SER A O 1
ATOM 1034 N N . LEU A 1 133 ? -2.638 12.588 7.240 1.00 90.62 133 LEU A N 1
ATOM 1035 C CA . LEU A 1 133 ? -2.834 13.672 8.210 1.00 90.62 133 LEU A CA 1
ATOM 1036 C C . LEU A 1 133 ? -1.691 14.683 8.185 1.00 90.62 133 LEU A C 1
ATOM 1038 O O . LEU A 1 133 ? -1.953 15.878 8.294 1.00 90.62 133 LEU A O 1
ATOM 1042 N N . GLY A 1 134 ? -0.447 14.217 8.031 1.00 84.88 134 GLY A N 1
ATOM 1043 C CA . GLY A 1 134 ? 0.725 15.088 7.920 1.00 84.88 134 GLY A CA 1
ATOM 1044 C C . GLY A 1 134 ? 0.671 16.010 6.699 1.00 84.88 134 GLY A C 1
ATOM 1045 O O . GLY A 1 134 ? 1.166 17.134 6.758 1.00 84.88 134 GLY A O 1
ATOM 1046 N N . ASP A 1 135 ? 0.013 15.562 5.627 1.00 81.44 135 ASP A N 1
ATOM 1047 C CA . ASP A 1 135 ? -0.159 16.324 4.386 1.00 81.44 135 ASP A CA 1
ATOM 1048 C C . ASP A 1 135 ? -1.374 17.278 4.423 1.00 81.44 135 ASP A C 1
ATOM 1050 O O . ASP A 1 135 ? -1.509 18.163 3.572 1.00 81.44 135 ASP A O 1
ATOM 1054 N N . MET A 1 136 ? -2.282 17.120 5.393 1.00 82.00 136 MET A N 1
ATOM 1055 C CA . MET A 1 136 ? -3.499 17.925 5.514 1.00 82.00 136 MET A CA 1
ATOM 1056 C C . MET A 1 136 ? -3.271 19.214 6.312 1.00 82.00 136 MET A C 1
ATOM 1058 O O . MET A 1 136 ? -2.708 19.215 7.403 1.00 82.00 136 MET A O 1
ATOM 1062 N N . GLN A 1 137 ? -3.823 20.328 5.821 1.00 71.44 137 GLN A N 1
ATOM 1063 C CA . GLN A 1 137 ? -4.028 21.519 6.650 1.00 71.44 137 GLN A CA 1
ATOM 1064 C C . GLN A 1 137 ? -5.228 21.244 7.567 1.00 71.44 137 GLN A C 1
ATOM 1066 O O . GLN A 1 137 ? -6.295 20.886 7.069 1.00 71.44 137 GLN A O 1
ATOM 1071 N N . GLY A 1 138 ? -5.025 21.333 8.885 1.00 71.25 138 GLY A N 1
ATOM 1072 C CA . GLY A 1 138 ? -5.963 20.848 9.906 1.00 71.25 138 GLY A CA 1
ATOM 1073 C C . GLY A 1 138 ? -7.431 21.274 9.734 1.00 71.25 138 GLY A C 1
ATOM 1074 O O . GLY A 1 138 ? -7.748 22.279 9.100 1.00 71.25 138 GLY A O 1
ATOM 1075 N N . GLY A 1 139 ? -8.342 20.510 10.339 1.00 76.19 139 GLY A N 1
ATOM 1076 C CA . GLY A 1 139 ? -9.788 20.754 10.325 1.00 76.19 139 GLY A CA 1
ATOM 1077 C C . GLY A 1 139 ? -10.595 19.454 10.310 1.00 76.19 139 GLY A C 1
ATOM 1078 O O . GLY A 1 139 ? -10.044 18.369 10.474 1.00 76.19 139 GL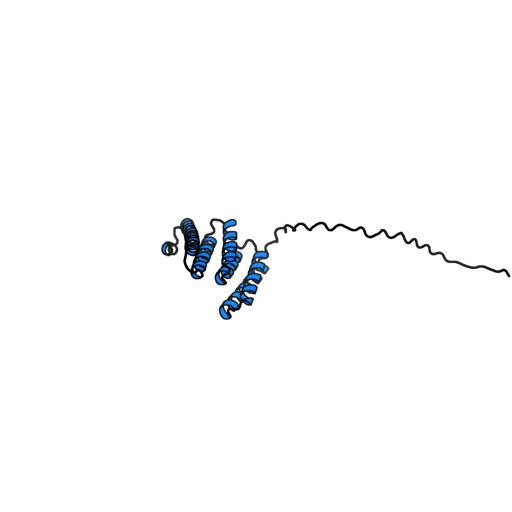Y A O 1
ATOM 1079 N N . ASN A 1 140 ? -11.901 19.547 10.042 1.00 77.31 140 ASN A N 1
ATOM 1080 C CA . ASN A 1 140 ? -12.831 18.405 10.107 1.00 77.31 140 ASN A CA 1
ATOM 1081 C C . ASN A 1 140 ? -12.418 17.196 9.237 1.00 77.31 140 ASN A C 1
ATOM 1083 O O . ASN A 1 140 ? -12.764 16.058 9.546 1.00 77.31 140 ASN A O 1
ATOM 1087 N N . ALA A 1 141 ? -11.712 17.427 8.123 1.00 78.94 141 ALA A N 1
ATOM 1088 C CA . ALA A 1 141 ? -11.204 16.349 7.275 1.00 78.94 141 ALA A CA 1
ATOM 1089 C C . ALA A 1 141 ? -10.098 15.545 7.980 1.00 78.94 141 ALA A C 1
ATOM 1091 O O . ALA A 1 141 ? -10.127 14.316 7.943 1.00 78.94 141 ALA A O 1
ATOM 1092 N N . SER A 1 142 ? -9.189 16.230 8.679 1.00 86.62 142 SER A N 1
ATOM 1093 C CA . SER A 1 142 ? -8.166 15.607 9.518 1.00 86.62 142 SER A CA 1
ATOM 1094 C C . SER A 1 142 ? -8.797 14.828 10.672 1.00 86.62 142 SER A C 1
ATOM 1096 O O . SER A 1 142 ? -8.374 13.713 10.948 1.00 86.62 142 SER A O 1
ATOM 1098 N N . ASP A 1 143 ? -9.871 15.338 11.283 1.00 88.69 143 ASP A N 1
ATOM 1099 C CA . ASP A 1 143 ? -10.574 14.613 12.353 1.00 88.69 143 ASP A CA 1
ATOM 1100 C C . ASP A 1 143 ? -11.173 13.288 11.862 1.00 88.69 143 ASP A C 1
ATOM 1102 O O . ASP A 1 143 ? -11.161 12.286 12.576 1.00 88.69 143 ASP A O 1
ATOM 1106 N N . ASN A 1 144 ? -11.703 13.267 10.637 1.00 91.56 144 ASN A N 1
ATOM 1107 C CA . ASN A 1 144 ? -12.260 12.051 10.048 1.00 91.56 144 ASN A CA 1
ATOM 1108 C C . ASN A 1 144 ? -11.167 11.030 9.721 1.00 91.56 144 ASN A C 1
ATOM 1110 O O . ASN A 1 144 ? -11.324 9.854 10.031 1.00 91.56 144 ASN A O 1
ATOM 1114 N N . VAL A 1 145 ? -10.054 11.470 9.135 1.00 92.62 145 VAL A N 1
ATOM 1115 C CA . VAL A 1 145 ? -8.920 10.587 8.830 1.00 92.62 145 VAL A CA 1
ATOM 1116 C C . VAL A 1 145 ? -8.276 10.053 10.111 1.00 92.62 145 VAL A C 1
ATOM 1118 O O . VAL A 1 145 ? -7.924 8.879 10.175 1.00 92.62 145 VAL A O 1
ATOM 1121 N N . LEU A 1 146 ? -8.183 10.871 11.161 1.00 92.25 146 LEU A N 1
ATOM 1122 C CA . LEU A 1 146 ? -7.685 10.436 12.463 1.00 92.25 146 LEU A CA 1
ATOM 1123 C C . LEU A 1 146 ? -8.575 9.350 13.075 1.00 92.25 146 LEU A C 1
ATOM 1125 O O . LEU A 1 146 ? -8.062 8.374 13.614 1.00 92.25 146 LEU A O 1
ATOM 1129 N N . LYS A 1 147 ? -9.902 9.477 12.958 1.00 94.44 147 LYS A N 1
ATOM 1130 C CA . LYS A 1 147 ? -10.826 8.418 13.394 1.00 94.44 147 LYS A CA 1
ATOM 1131 C C . LYS A 1 147 ? -10.597 7.118 12.633 1.00 94.44 147 LYS A C 1
ATOM 1133 O O . LYS A 1 147 ? -10.532 6.081 13.279 1.00 94.44 147 LYS A O 1
ATOM 1138 N N . LEU A 1 148 ? -10.422 7.186 11.311 1.00 95.62 148 LEU A N 1
ATOM 1139 C CA . LEU A 1 148 ? -10.115 6.006 10.498 1.00 95.62 148 LEU A CA 1
ATOM 1140 C C . LEU A 1 148 ? -8.810 5.344 10.958 1.00 95.62 148 LEU A C 1
ATOM 1142 O O . LEU A 1 148 ? -8.793 4.144 11.187 1.00 95.62 148 LEU A O 1
ATOM 1146 N N . ALA A 1 149 ? -7.746 6.118 11.197 1.00 95.00 149 ALA A N 1
ATOM 1147 C CA . ALA A 1 149 ? -6.499 5.573 11.739 1.00 95.00 149 ALA A CA 1
ATOM 1148 C C . ALA A 1 149 ? -6.721 4.858 13.085 1.00 95.00 149 ALA A C 1
ATOM 1150 O O . ALA A 1 149 ? -6.281 3.726 13.264 1.00 95.00 149 ALA A O 1
ATOM 1151 N N . ILE A 1 150 ? -7.445 5.488 14.018 1.00 94.44 150 ILE A N 1
ATOM 1152 C CA . ILE A 1 150 ? -7.766 4.903 15.331 1.00 94.44 150 ILE A CA 1
ATOM 1153 C C . ILE A 1 150 ? -8.581 3.611 15.193 1.00 94.44 150 ILE A C 1
ATOM 1155 O O . ILE A 1 150 ? -8.403 2.691 15.989 1.00 94.44 150 ILE A O 1
ATOM 1159 N N . GLU A 1 151 ? -9.501 3.537 14.232 1.00 95.38 151 GLU A N 1
ATOM 1160 C CA . GLU A 1 151 ? -10.280 2.325 13.964 1.00 95.38 151 GLU A CA 1
ATOM 1161 C C . GLU A 1 151 ? -9.375 1.167 13.535 1.00 95.38 151 GLU A C 1
ATOM 1163 O O . GLU A 1 151 ? -9.477 0.091 14.124 1.00 95.38 151 GLU A O 1
ATOM 1168 N N . GLU A 1 152 ? -8.426 1.402 12.627 1.00 95.50 152 GLU A N 1
ATOM 1169 C CA . GLU A 1 152 ? -7.460 0.373 12.220 1.00 95.50 152 GLU A CA 1
ATOM 1170 C C . GLU A 1 152 ? -6.591 -0.091 13.400 1.00 95.50 152 GLU A C 1
ATOM 1172 O O . GLU A 1 152 ? -6.452 -1.290 13.633 1.00 95.50 152 GLU A O 1
ATOM 1177 N N . TYR A 1 153 ? -6.081 0.831 14.228 1.00 91.62 153 TYR A N 1
ATOM 1178 C CA . TYR A 1 153 ? -5.309 0.467 15.427 1.00 91.62 153 TYR A CA 1
ATOM 1179 C C . TYR A 1 1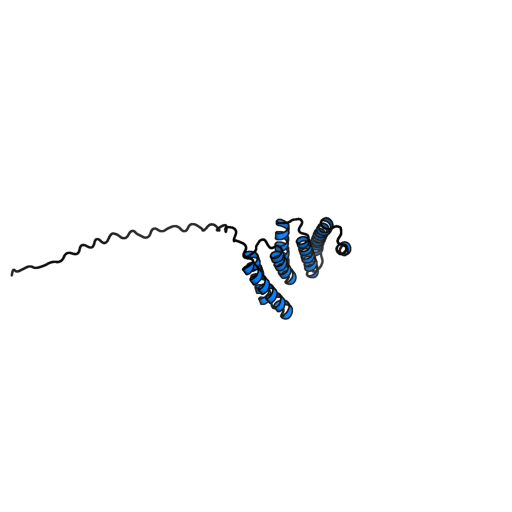53 ? -6.125 -0.310 16.461 1.00 91.62 153 TYR A C 1
ATOM 1181 O O . TYR A 1 153 ? -5.601 -1.202 17.128 1.00 91.62 153 TYR A O 1
ATOM 1189 N N . LYS A 1 154 ? -7.426 -0.033 16.579 1.00 93.44 154 LYS A N 1
ATOM 1190 C CA . LYS A 1 154 ? -8.314 -0.836 17.427 1.00 93.44 154 LYS A CA 1
ATOM 1191 C C . LYS A 1 154 ? -8.474 -2.256 16.903 1.00 93.44 154 LYS A C 1
ATOM 1193 O O . LYS A 1 154 ? -8.534 -3.168 17.723 1.00 93.44 154 LYS A O 1
ATOM 1198 N N . GLU A 1 155 ? -8.567 -2.453 15.590 1.00 94.62 155 GLU A N 1
ATOM 1199 C CA . GLU A 1 155 ? -8.597 -3.802 15.019 1.00 94.62 155 GLU A CA 1
ATOM 1200 C C . GLU A 1 155 ? -7.270 -4.530 15.253 1.00 94.62 155 GLU A C 1
ATOM 1202 O O . GLU A 1 155 ? -7.292 -5.671 15.705 1.00 94.62 155 GLU A O 1
ATOM 1207 N N . ILE A 1 156 ? -6.126 -3.856 15.099 1.00 91.69 156 ILE A N 1
ATOM 1208 C CA . ILE A 1 156 ? -4.805 -4.432 15.410 1.00 91.69 156 ILE A CA 1
ATOM 1209 C C . ILE A 1 156 ? -4.752 -4.935 16.858 1.00 91.69 156 ILE A C 1
ATOM 1211 O O . ILE A 1 156 ? -4.432 -6.097 17.081 1.00 91.69 156 ILE A O 1
ATOM 1215 N N . VAL A 1 157 ? -5.153 -4.114 17.835 1.00 90.44 157 VAL A N 1
ATOM 1216 C CA . VAL A 1 157 ? -5.160 -4.503 19.261 1.00 90.44 157 VAL A CA 1
ATOM 1217 C C . VAL A 1 157 ? -6.147 -5.641 19.551 1.00 90.44 157 VAL A C 1
ATOM 1219 O O . VAL A 1 157 ? -5.910 -6.455 20.442 1.00 90.44 157 VAL A O 1
ATOM 1222 N N . LYS A 1 158 ? -7.271 -5.725 18.829 1.00 90.94 158 LYS A N 1
ATOM 1223 C CA . LYS A 1 158 ? -8.200 -6.860 18.963 1.00 90.94 158 LYS A CA 1
ATOM 1224 C C . LYS A 1 158 ? -7.598 -8.154 18.416 1.00 90.94 158 LYS A C 1
ATOM 1226 O O . LYS A 1 158 ? -7.833 -9.209 19.003 1.00 90.94 158 LYS A O 1
ATOM 1231 N N . LEU A 1 159 ? -6.888 -8.072 17.291 1.00 90.19 159 LEU A N 1
ATOM 1232 C CA . LEU A 1 159 ? -6.282 -9.210 16.600 1.00 90.19 159 LEU A CA 1
ATOM 1233 C C . LEU A 1 159 ? -5.012 -9.704 17.307 1.00 90.19 159 LEU A C 1
ATOM 1235 O O . LEU A 1 159 ? -4.808 -10.912 17.403 1.00 90.19 159 LEU A O 1
ATOM 1239 N N . ASP A 1 160 ? -4.206 -8.793 17.858 1.00 87.44 160 ASP A N 1
ATOM 1240 C CA . ASP A 1 160 ? -3.040 -9.092 18.693 1.00 87.44 160 ASP A CA 1
ATOM 1241 C C . ASP A 1 160 ? -3.040 -8.261 19.995 1.00 87.44 160 ASP A C 1
ATOM 1243 O O . ASP A 1 160 ? -2.396 -7.214 20.089 1.00 87.44 160 ASP A O 1
ATOM 1247 N N . PRO A 1 161 ? -3.718 -8.748 21.051 1.00 80.56 161 PRO A N 1
ATOM 1248 C CA . PRO A 1 161 ? -3.765 -8.069 22.347 1.00 80.56 161 PRO A CA 1
ATOM 1249 C C . PRO A 1 161 ? -2.438 -8.069 23.123 1.00 80.56 161 PRO A C 1
ATOM 1251 O O . PRO A 1 161 ? -2.390 -7.529 24.227 1.00 80.56 161 PRO A O 1
ATOM 1254 N N . SER A 1 162 ? -1.402 -8.753 22.626 1.00 74.31 162 SER A N 1
ATOM 1255 C CA . SER A 1 162 ? -0.146 -8.999 23.347 1.00 74.31 162 SER A CA 1
ATOM 1256 C C . SER A 1 162 ? 1.036 -8.156 22.861 1.00 74.31 162 SER A C 1
ATOM 1258 O O . SER A 1 162 ? 2.081 -8.138 23.517 1.00 74.31 162 SER A O 1
ATOM 1260 N N . SER A 1 163 ? 0.869 -7.440 21.748 1.00 66.06 163 SER A N 1
ATOM 1261 C CA . SER A 1 163 ? 1.870 -6.543 21.174 1.00 66.06 163 SER A CA 1
ATOM 1262 C C . SER A 1 163 ? 2.055 -5.290 22.041 1.00 66.06 163 SER A C 1
ATOM 1264 O O . SER A 1 163 ? 1.181 -4.432 22.159 1.00 66.06 163 SER A O 1
ATOM 1266 N N . SER A 1 164 ? 3.221 -5.176 22.680 1.00 56.50 164 SER A N 1
ATOM 1267 C CA . SER A 1 164 ? 3.560 -4.067 23.580 1.00 56.50 164 SER A CA 1
ATOM 1268 C C . SER A 1 164 ? 3.794 -2.723 22.876 1.00 56.50 164 SER A C 1
ATOM 1270 O O . SER A 1 164 ? 3.739 -1.692 23.544 1.00 56.50 164 SER A O 1
ATOM 1272 N N . ASP A 1 165 ? 4.040 -2.724 21.559 1.00 55.19 165 ASP A N 1
ATOM 1273 C CA . ASP A 1 165 ? 4.271 -1.505 20.765 1.00 55.19 165 ASP A CA 1
ATOM 1274 C C . ASP A 1 165 ? 2.956 -0.774 20.421 1.00 55.19 165 ASP A C 1
ATOM 1276 O O . ASP A 1 165 ? 2.936 0.454 20.320 1.00 55.19 165 ASP A O 1
ATOM 1280 N N . ASP A 1 166 ? 1.830 -1.493 20.341 1.00 51.50 166 ASP A N 1
ATOM 1281 C CA . ASP A 1 166 ? 0.537 -0.930 19.917 1.00 51.50 166 ASP A CA 1
ATOM 1282 C C . ASP A 1 166 ? -0.186 -0.155 21.035 1.00 51.50 166 ASP A C 1
ATOM 1284 O O . ASP A 1 166 ? -1.030 0.703 20.774 1.00 51.50 166 ASP A O 1
ATOM 1288 N N . HIS A 1 167 ? 0.199 -0.375 22.296 1.00 54.00 167 HIS A N 1
ATOM 1289 C CA . HIS A 1 167 ? -0.317 0.383 23.439 1.00 54.00 167 HIS A CA 1
ATOM 1290 C C . HIS A 1 167 ? 0.201 1.827 23.521 1.00 54.00 167 HIS A C 1
ATOM 1292 O O . HIS A 1 167 ? -0.335 2.606 24.303 1.00 54.00 167 HIS A O 1
ATOM 1298 N N . ILE A 1 168 ? 1.232 2.197 22.751 1.00 55.62 168 ILE A N 1
ATOM 1299 C CA . ILE A 1 168 ? 1.821 3.549 22.786 1.00 55.62 168 ILE A CA 1
ATOM 1300 C C . ILE A 1 168 ? 1.108 4.524 21.825 1.00 55.62 168 ILE A C 1
ATOM 1302 O O . ILE A 1 168 ? 1.268 5.736 21.956 1.00 55.62 168 ILE A O 1
ATOM 1306 N N . MET A 1 169 ? 0.282 4.022 20.897 1.00 54.44 169 MET A N 1
ATOM 1307 C CA . MET A 1 169 ? -0.370 4.825 19.846 1.00 54.44 169 MET A CA 1
ATOM 1308 C C . MET A 1 169 ? -1.843 5.201 20.126 1.00 54.44 169 MET A C 1
ATOM 1310 O O . MET A 1 169 ? -2.471 5.842 19.280 1.00 54.44 169 MET A O 1
ATOM 1314 N N . LEU A 1 170 ? -2.394 4.830 21.290 1.00 49.53 170 LEU A N 1
ATOM 1315 C CA . LEU A 1 170 ? -3.740 5.198 21.770 1.00 49.53 170 LEU A CA 1
ATOM 1316 C C . LEU A 1 170 ? -3.655 6.085 23.017 1.00 49.53 170 LEU A C 1
ATOM 1318 O O . LEU A 1 170 ? -4.485 7.019 23.112 1.00 49.53 170 LEU A O 1
#

Foldseek 3Di:
DDDDDDDDDDDDDDDDDDDDDDPDDDDPDDPPPDDPDDADQVLLVVLQVQLVVLVVVCVVPVDPVSLVSSLVSLVSSCSNPVPDLVSLLVSLVSCLVVVVLVSSLVSLVVVCVVPVLPLVSLVSLLVSLVSVLVVDDDDPVNVVSVVSSVVSLVSNCVSPVPDPVSVVVD